Protein AF-A0A8X6Q7D6-F1 (afdb_monomer)

pLDDT: mean 84.22, std 13.88, range [38.28, 97.88]

Radius of gyration: 18.25 Å; Cα contacts (8 Å, |Δi|>4): 33; chains: 1; bounding box: 35×36×48 Å

InterPro domains:
  IPR000698 Arrestin [PTHR11792] (2-64)
  IPR014753 Arrestin, N-terminal [G3DSA:2.60.40.840] (1-72)
  IPR014756 Immunoglobulin E-set [SSF81296] (1-66)

Foldseek 3Di:
DPPDDDDPDDDDPVLVVCPVVVDDPDDDDDDDDDPPDDDWDFDDDPDDDDDDTHTDDDDDDDDDDDPVVVVVVVVD

Organism: Nephila pilipes (NCBI:txid299642)

Solvent-accessible surface area (backbone atoms only — not comparable to full-atom values): 5517 Å² total; per-residue (Å²): 80,85,85,68,70,88,67,93,67,82,77,51,74,66,52,54,52,47,35,70,72,66,38,91,88,48,60,76,78,86,84,86,78,63,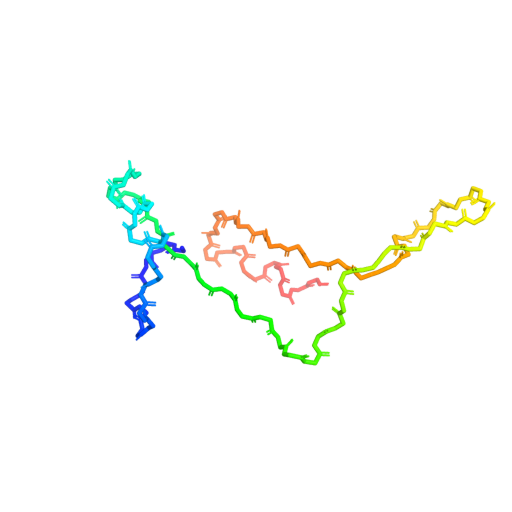91,83,55,79,71,76,42,76,61,80,71,96,56,97,73,92,72,78,83,51,64,44,78,86,83,88,84,87,76,94,80,56,85,76,59,60,60,67,68,73,76,112

Mean predicted aligned error: 8.32 Å

Secondary structure (DSSP, 8-state):
--S----SSPPPHHHHHHHHHH-TT---------TTSPPPEEPPPSS---SS-SEE----------TTHHHHHH--

Sequence (76 aa):
VYPSSKSPRPLTALQQHLLKKLGPDAHALTVSVSGHAPHSVGLKPARAYGGSPLGVTYDLKVFPGNATNLYNYLEN

Structure (mmCIF, N/CA/C/O backbone):
data_AF-A0A8X6Q7D6-F1
#
_entry.id   AF-A0A8X6Q7D6-F1
#
loop_
_atom_site.group_PDB
_atom_site.id
_atom_site.type_symbol
_atom_site.label_atom_id
_atom_site.label_alt_id
_atom_site.label_comp_id
_atom_site.label_asym_id
_atom_site.label_entity_id
_atom_site.label_seq_id
_atom_site.pdbx_PDB_ins_code
_atom_site.Cartn_x
_atom_site.Cartn_y
_atom_site.Cartn_z
_atom_site.occupancy
_atom_site.B_iso_or_equiv
_atom_site.auth_seq_id
_atom_site.auth_comp_id
_atom_site.auth_asym_id
_atom_site.auth_atom_id
_atom_site.pdbx_PDB_model_num
ATOM 1 N N . VAL A 1 1 ? -8.410 -5.242 7.697 1.00 69.62 1 VAL A N 1
ATOM 2 C CA . VAL A 1 1 ? -8.342 -6.726 7.734 1.00 69.62 1 VAL A CA 1
ATOM 3 C C . VAL A 1 1 ? -9.428 -7.214 8.674 1.00 69.62 1 VAL A C 1
ATOM 5 O O . VAL A 1 1 ? -9.551 -6.640 9.750 1.00 69.62 1 VAL A O 1
ATOM 8 N N . TYR A 1 2 ? -10.234 -8.189 8.256 1.00 84.06 2 TYR A N 1
ATOM 9 C CA . TYR A 1 2 ? -11.354 -8.723 9.035 1.00 84.06 2 TYR A CA 1
ATOM 10 C C . TYR A 1 2 ? -11.269 -10.260 9.091 1.00 84.06 2 TYR A C 1
ATOM 12 O O . TYR A 1 2 ? -10.945 -10.852 8.061 1.00 84.06 2 TYR A O 1
ATOM 20 N N . PRO A 1 3 ? -11.550 -10.900 10.243 1.00 80.25 3 PRO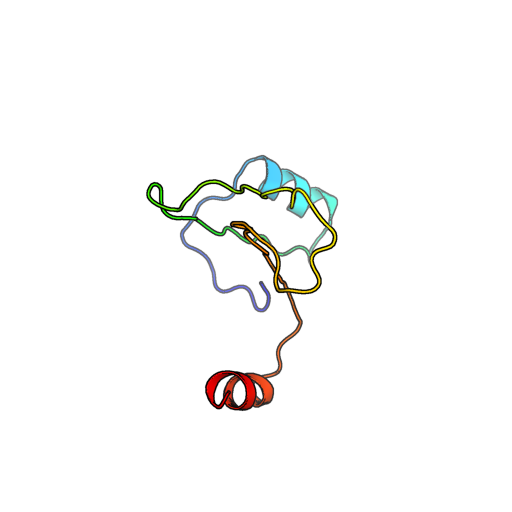 A N 1
ATOM 21 C CA . PRO A 1 3 ? -11.867 -10.287 11.537 1.00 80.25 3 PRO A CA 1
ATOM 22 C C . PRO A 1 3 ? -10.666 -9.528 12.124 1.00 80.25 3 PRO A C 1
ATOM 24 O O . PRO A 1 3 ? -9.521 -9.962 12.017 1.00 80.25 3 PRO A O 1
ATOM 27 N N . SER A 1 4 ? -10.915 -8.349 12.702 1.00 73.06 4 SER A N 1
ATOM 28 C CA . SER A 1 4 ? -9.840 -7.505 13.234 1.00 73.06 4 SER A CA 1
ATOM 29 C C . SER A 1 4 ? -9.378 -8.041 14.588 1.00 73.06 4 SER A C 1
ATOM 31 O O . 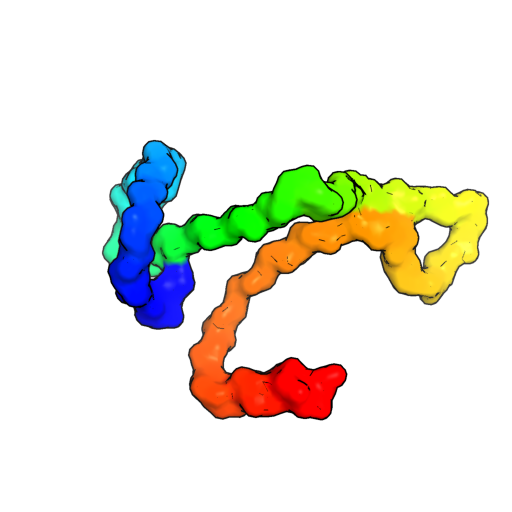SER A 1 4 ? -10.063 -7.859 15.594 1.00 73.06 4 SER A O 1
ATOM 33 N N . SER A 1 5 ? -8.188 -8.638 14.652 1.00 72.12 5 SER A N 1
ATOM 34 C CA . SER A 1 5 ? -7.481 -8.767 15.928 1.00 72.12 5 SER A CA 1
ATOM 35 C C . SER A 1 5 ? -7.094 -7.365 16.415 1.00 72.12 5 SER A C 1
ATOM 37 O O . SER A 1 5 ? -6.799 -6.473 15.612 1.00 72.12 5 SER A O 1
ATOM 39 N N . LYS A 1 6 ? -7.170 -7.110 17.727 1.00 66.19 6 LYS A N 1
ATOM 40 C CA . LYS A 1 6 ? -6.798 -5.799 18.280 1.00 66.19 6 LYS A CA 1
ATOM 41 C C . LYS A 1 6 ? -5.314 -5.557 17.996 1.00 66.19 6 LYS A C 1
ATOM 43 O O . LYS A 1 6 ? -4.459 -6.219 18.577 1.00 66.19 6 LYS A O 1
ATOM 48 N N . SER A 1 7 ? -5.009 -4.631 17.088 1.00 70.00 7 SER A N 1
ATOM 49 C CA . SER A 1 7 ? -3.628 -4.231 16.825 1.00 70.00 7 SER A CA 1
ATOM 50 C C . SER A 1 7 ? -3.133 -3.345 17.971 1.00 70.00 7 SER A C 1
ATOM 52 O O . SER A 1 7 ? -3.841 -2.410 18.344 1.00 70.00 7 SER A O 1
ATOM 54 N N . PRO A 1 8 ? -1.923 -3.571 18.507 1.00 72.56 8 PRO A N 1
ATOM 55 C CA . PRO A 1 8 ? -1.339 -2.691 19.516 1.00 72.56 8 PRO A CA 1
ATOM 56 C C . PRO A 1 8 ? -0.893 -1.334 18.942 1.00 72.56 8 PRO A C 1
ATOM 58 O O . PRO A 1 8 ? -0.456 -0.469 19.697 1.00 72.56 8 PRO A O 1
ATOM 61 N N . ARG A 1 9 ? -0.959 -1.127 17.617 1.00 82.69 9 ARG A N 1
ATOM 62 C CA . ARG A 1 9 ? -0.511 0.123 16.990 1.00 82.69 9 ARG A CA 1
ATOM 63 C C . ARG A 1 9 ? -1.583 1.214 17.073 1.00 82.69 9 ARG A C 1
ATOM 65 O O . ARG A 1 9 ? -2.744 0.942 16.764 1.00 82.69 9 ARG A O 1
ATOM 72 N N . PRO A 1 10 ? -1.197 2.459 17.407 1.00 90.62 10 PRO A N 1
ATOM 73 C CA . PRO A 1 10 ? -2.121 3.581 17.383 1.00 90.62 10 PRO A CA 1
ATOM 74 C C . PRO A 1 10 ? -2.587 3.869 15.953 1.00 90.62 10 PRO A C 1
ATOM 76 O O . PRO A 1 10 ? -1.825 3.752 14.990 1.00 90.62 10 PRO A O 1
ATOM 79 N N . LEU A 1 11 ? -3.849 4.272 15.828 1.00 92.81 11 LEU A N 1
ATOM 80 C CA . LEU A 1 11 ? -4.424 4.700 14.557 1.00 92.81 11 LEU A CA 1
ATOM 81 C C . LEU A 1 11 ? -3.881 6.071 14.158 1.00 92.81 11 LEU A C 1
ATOM 83 O O . LEU A 1 11 ? -3.785 6.978 14.986 1.00 92.81 11 LEU A O 1
ATOM 87 N N . THR A 1 12 ? -3.608 6.244 12.869 1.00 95.31 12 THR A N 1
ATOM 88 C CA . THR A 1 12 ? -3.308 7.564 12.301 1.00 95.31 12 THR A CA 1
ATOM 89 C C . THR A 1 12 ? -4.554 8.454 12.315 1.00 95.31 12 THR A C 1
ATOM 91 O O . THR A 1 12 ? -5.682 7.957 12.267 1.00 95.31 12 THR A O 1
ATOM 94 N N . ALA A 1 13 ? -4.375 9.778 12.311 1.00 96.94 13 ALA A N 1
ATOM 95 C CA . ALA A 1 13 ? -5.496 10.721 12.242 1.00 96.94 13 ALA A CA 1
ATOM 96 C C . ALA A 1 13 ? -6.397 10.467 11.016 1.00 96.94 13 ALA A C 1
ATOM 98 O O . ALA A 1 13 ? -7.621 10.520 11.117 1.00 96.94 13 ALA A O 1
ATOM 99 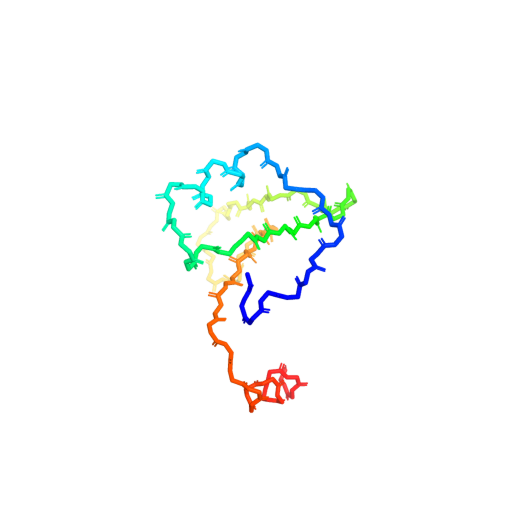N N . LEU A 1 14 ? -5.805 10.116 9.866 1.00 97.12 14 LEU A N 1
ATOM 100 C CA . LEU A 1 14 ? -6.557 9.748 8.664 1.00 97.12 14 LEU A CA 1
ATOM 101 C C . LEU A 1 14 ? -7.405 8.492 8.888 1.00 97.12 14 LEU A C 1
ATOM 103 O O . LEU A 1 14 ? -8.592 8.501 8.577 1.00 97.12 14 LEU A O 1
ATOM 107 N N . GLN A 1 15 ? -6.825 7.431 9.453 1.00 95.50 15 GLN A N 1
ATOM 108 C CA . GLN A 1 15 ? -7.569 6.207 9.760 1.00 95.50 15 GLN A CA 1
ATOM 109 C C . GLN A 1 15 ? -8.725 6.493 10.724 1.00 95.50 15 GLN A C 1
ATOM 111 O O . GLN A 1 15 ? -9.832 6.029 10.485 1.00 95.50 15 GLN A O 1
ATOM 116 N N . GLN A 1 16 ? -8.515 7.305 11.764 1.00 95.69 16 GLN A N 1
ATOM 117 C CA . GLN A 1 16 ? -9.582 7.695 12.694 1.00 95.69 16 GLN A CA 1
ATOM 118 C C . GLN A 1 16 ? -10.729 8.432 11.988 1.00 95.69 16 GLN A C 1
ATOM 120 O O . GLN A 1 16 ? -11.897 8.126 12.229 1.00 95.69 16 GLN A O 1
ATOM 125 N N . HIS A 1 17 ? -10.414 9.380 11.101 1.00 97.56 17 HIS A N 1
ATOM 126 C CA . HIS A 1 17 ? -11.425 10.089 10.317 1.00 97.56 17 HIS A CA 1
ATOM 127 C C . HIS A 1 17 ? -12.165 9.162 9.348 1.00 97.56 17 HIS A C 1
ATOM 129 O O . HIS A 1 17 ? -13.388 9.243 9.248 1.00 97.56 17 HIS A O 1
ATOM 135 N N . LEU A 1 18 ? -11.455 8.259 8.666 1.00 97.25 18 LEU A N 1
ATOM 136 C CA . LEU A 1 18 ? -12.064 7.303 7.741 1.00 97.25 18 LEU A CA 1
ATOM 137 C C . LEU A 1 18 ? -12.973 6.308 8.462 1.00 97.25 18 LEU A C 1
ATOM 139 O O . LEU A 1 18 ? -14.074 6.070 7.987 1.00 97.25 18 LEU A O 1
ATOM 143 N N . LEU A 1 19 ? -12.571 5.789 9.624 1.00 95.00 19 LEU A N 1
ATOM 144 C CA . LEU A 1 19 ? -13.417 4.900 10.427 1.00 95.00 19 LEU A CA 1
ATOM 145 C C . LEU A 1 19 ? -14.722 5.591 10.843 1.00 95.00 19 LEU A C 1
ATOM 147 O O . LEU A 1 19 ? -15.797 5.025 10.682 1.00 95.00 19 LEU A O 1
ATOM 151 N N . LYS A 1 20 ? -14.648 6.847 11.305 1.00 96.19 20 LYS A N 1
ATOM 152 C CA . LYS A 1 20 ? 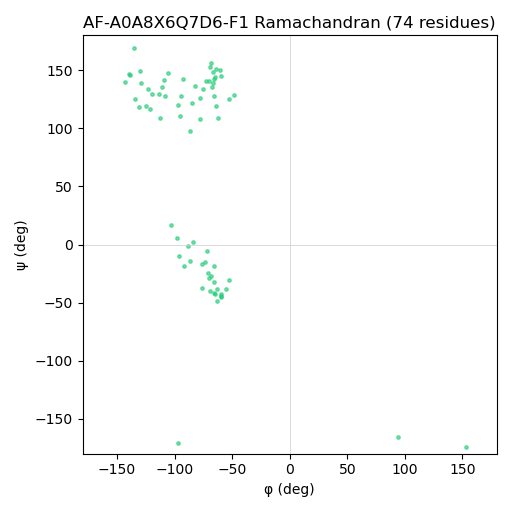-15.845 7.633 11.652 1.00 96.19 20 LYS A CA 1
ATOM 153 C C . LYS A 1 20 ? -16.743 7.896 10.442 1.00 96.19 20 LYS A C 1
ATOM 155 O O . LYS A 1 20 ? -17.960 7.879 10.576 1.00 96.19 20 LYS A O 1
ATOM 160 N N . LYS A 1 21 ? -16.147 8.159 9.275 1.00 97.88 21 LYS A N 1
ATOM 161 C CA . LYS A 1 21 ? -16.873 8.494 8.043 1.00 97.88 21 LYS A CA 1
ATOM 162 C C . LYS A 1 21 ? -17.518 7.275 7.377 1.00 97.88 21 LYS A C 1
ATOM 164 O O . LYS A 1 21 ? -18.589 7.411 6.801 1.00 97.88 21 LYS A O 1
ATOM 169 N N . LEU A 1 22 ? -16.847 6.125 7.401 1.00 96.69 22 LEU A N 1
ATOM 170 C CA . LEU A 1 22 ? -17.255 4.915 6.680 1.00 96.69 22 LEU A CA 1
ATOM 171 C C . LEU A 1 22 ? -18.143 3.982 7.519 1.00 96.69 22 LEU A C 1
ATOM 173 O O . LEU A 1 22 ? -18.850 3.161 6.945 1.00 96.69 22 LEU A O 1
ATOM 177 N N . GLY A 1 23 ? -18.149 4.126 8.848 1.00 94.44 23 GLY A N 1
ATOM 178 C CA . GLY A 1 23 ? -19.055 3.395 9.734 1.00 94.44 23 GLY A CA 1
ATOM 179 C C . GLY A 1 23 ? -18.472 2.091 10.304 1.00 94.44 23 GLY A C 1
ATOM 180 O O . GLY A 1 23 ? -17.256 1.889 10.280 1.00 94.44 23 GLY A O 1
ATOM 181 N N . PRO A 1 24 ? -19.324 1.220 10.877 1.00 91.69 24 PRO A N 1
ATOM 182 C CA . PRO A 1 24 ? -18.895 0.095 11.716 1.00 91.69 24 PRO A CA 1
ATOM 183 C C . PRO A 1 24 ? -18.145 -1.017 10.966 1.00 91.69 24 PRO A C 1
ATOM 185 O O . PRO A 1 24 ? -17.297 -1.672 11.569 1.00 91.69 24 PRO A O 1
ATOM 188 N N . ASP A 1 25 ? -18.394 -1.191 9.666 1.00 91.38 25 ASP A N 1
ATOM 189 C CA . ASP A 1 25 ? -17.733 -2.213 8.833 1.00 91.38 25 ASP A CA 1
ATOM 190 C C . ASP A 1 25 ? -16.367 -1.754 8.287 1.00 91.38 25 ASP A C 1
ATOM 192 O O . ASP A 1 25 ? -15.695 -2.456 7.527 1.00 91.38 25 ASP A O 1
ATOM 196 N N . ALA A 1 26 ? -15.931 -0.546 8.649 1.00 92.56 26 ALA A N 1
ATOM 197 C CA . ALA A 1 26 ? -14.635 -0.033 8.249 1.00 92.56 26 ALA A CA 1
ATOM 198 C C . ALA A 1 26 ? -13.522 -0.653 9.108 1.00 92.56 26 ALA A C 1
ATOM 200 O O . ALA A 1 26 ? -13.508 -0.546 10.334 1.00 92.56 26 ALA A O 1
ATOM 201 N N . HIS A 1 27 ? -12.522 -1.248 8.453 1.00 91.75 27 HIS A N 1
ATOM 202 C CA . HIS A 1 27 ? -11.383 -1.867 9.131 1.00 91.75 27 HIS A CA 1
ATOM 203 C C . HIS A 1 27 ? -10.066 -1.239 8.691 1.00 91.75 27 HIS A C 1
ATOM 205 O O . HIS A 1 27 ? -9.652 -1.372 7.537 1.00 91.75 27 HIS A O 1
ATOM 211 N N . ALA A 1 28 ? -9.364 -0.611 9.633 1.00 91.12 28 ALA A N 1
ATOM 212 C CA . ALA A 1 28 ? -8.040 -0.062 9.382 1.00 91.12 28 ALA A CA 1
ATOM 213 C C . ALA A 1 28 ? -7.011 -1.172 9.097 1.00 91.12 28 ALA A C 1
ATOM 215 O O . ALA A 1 28 ? -7.093 -2.290 9.614 1.00 91.12 28 ALA A O 1
ATOM 216 N N . LEU A 1 29 ? -6.025 -0.845 8.266 1.00 90.56 29 LEU A N 1
ATOM 217 C CA . LEU A 1 29 ? -4.840 -1.660 8.029 1.00 90.56 29 LEU A CA 1
ATOM 218 C C . LEU A 1 29 ? -3.620 -0.743 7.928 1.00 90.56 29 LEU A C 1
ATOM 220 O O . LEU A 1 29 ? -3.724 0.382 7.436 1.00 90.56 29 LEU A O 1
ATOM 224 N N . THR A 1 30 ? -2.475 -1.243 8.380 1.00 91.19 30 THR A N 1
ATOM 225 C CA . THR A 1 30 ? -1.182 -0.564 8.277 1.00 91.19 30 THR A CA 1
ATOM 226 C C . THR A 1 30 ? -0.164 -1.582 7.784 1.00 91.19 30 THR A C 1
ATOM 228 O O . THR A 1 30 ? -0.006 -2.634 8.400 1.00 91.19 30 THR A O 1
ATOM 231 N N . VAL A 1 31 ? 0.528 -1.262 6.693 1.00 89.75 31 VAL A N 1
ATOM 232 C CA . VAL A 1 31 ? 1.622 -2.065 6.134 1.00 89.75 31 VAL A CA 1
ATOM 233 C C . VAL A 1 31 ? 2.875 -1.202 6.142 1.00 89.75 31 VAL A C 1
ATOM 235 O O . VAL A 1 31 ? 2.835 -0.055 5.704 1.00 89.75 31 VAL A O 1
ATOM 238 N N . SER A 1 32 ? 3.973 -1.731 6.677 1.00 91.44 32 SER A N 1
ATOM 239 C CA . SER A 1 32 ? 5.269 -1.055 6.685 1.00 91.44 32 SER A CA 1
ATOM 240 C C . SER A 1 32 ? 6.211 -1.734 5.706 1.00 91.44 32 SER A C 1
ATOM 242 O O . SER A 1 32 ? 6.429 -2.941 5.800 1.00 91.44 32 SER A O 1
ATOM 244 N N . VAL A 1 33 ? 6.796 -0.945 4.815 1.00 91.50 33 VAL A N 1
ATOM 245 C CA . VAL A 1 33 ? 7.875 -1.378 3.929 1.00 91.50 33 VAL A CA 1
ATOM 246 C C . VAL A 1 33 ? 9.212 -1.053 4.607 1.00 91.50 33 VAL A C 1
ATOM 248 O O . VAL A 1 33 ? 9.320 -0.041 5.300 1.00 91.50 33 VAL A O 1
ATOM 251 N N . SER A 1 34 ? 10.216 -1.923 4.459 1.00 94.00 34 SER A N 1
ATOM 252 C CA . SER A 1 34 ? 11.563 -1.682 4.999 1.00 94.00 34 SER A CA 1
ATOM 253 C C . SER A 1 34 ? 12.175 -0.405 4.415 1.00 94.00 34 SER A C 1
ATOM 255 O O . SER A 1 34 ? 12.002 -0.124 3.233 1.00 94.00 34 SER A O 1
ATOM 257 N N . GLY A 1 35 ? 12.960 0.326 5.212 1.00 94.50 35 GLY A N 1
ATOM 258 C CA . GLY A 1 35 ? 13.705 1.495 4.730 1.00 94.50 35 GLY A CA 1
ATOM 259 C C . GLY A 1 35 ? 14.795 1.161 3.702 1.00 94.50 35 GLY A C 1
ATOM 260 O O . GLY A 1 35 ? 15.222 2.036 2.961 1.00 94.50 35 GLY A O 1
ATOM 261 N N . HIS A 1 36 ? 15.221 -0.104 3.625 1.00 95.56 36 HIS A N 1
ATOM 262 C CA . HIS A 1 36 ? 16.159 -0.590 2.604 1.00 95.56 36 HIS A CA 1
ATOM 263 C C . HIS A 1 36 ? 15.466 -1.074 1.327 1.00 95.56 36 HIS A C 1
ATOM 265 O O . HIS A 1 36 ? 16.134 -1.533 0.401 1.00 95.56 36 HIS A O 1
ATOM 271 N N . ALA A 1 37 ? 14.134 -1.041 1.284 1.00 94.56 37 ALA A N 1
ATOM 272 C CA . ALA A 1 37 ? 13.403 -1.509 0.125 1.00 94.56 37 ALA A CA 1
ATOM 273 C C . ALA A 1 37 ? 13.659 -0.565 -1.069 1.00 94.56 37 ALA A C 1
ATOM 275 O O . ALA A 1 37 ? 13.651 0.657 -0.895 1.00 94.56 37 ALA A O 1
ATOM 276 N N . PRO A 1 38 ? 13.913 -1.099 -2.277 1.00 94.06 38 PRO A N 1
ATOM 277 C CA . PRO A 1 38 ? 14.162 -0.273 -3.453 1.00 94.06 38 PRO A CA 1
ATOM 278 C C . PRO A 1 38 ? 12.963 0.626 -3.761 1.00 94.06 38 PRO A C 1
ATOM 280 O O . PRO A 1 38 ? 11.819 0.260 -3.509 1.00 94.06 38 PRO A O 1
ATOM 283 N N . HIS A 1 39 ? 13.207 1.794 -4.342 1.00 93.38 39 HIS A N 1
ATOM 284 C CA . HIS A 1 39 ? 12.132 2.690 -4.763 1.00 93.38 39 HIS A CA 1
ATOM 285 C C . HIS A 1 39 ? 11.371 2.103 -5.957 1.00 93.38 39 HIS A C 1
ATOM 287 O O . HIS A 1 39 ? 11.945 1.373 -6.768 1.00 93.38 39 HIS A O 1
ATOM 293 N N . SER A 1 40 ? 10.093 2.462 -6.098 1.00 94.75 40 SER A N 1
ATOM 294 C CA . SER A 1 40 ? 9.327 2.122 -7.297 1.00 94.75 40 SER A CA 1
ATOM 295 C C . SER A 1 40 ? 9.933 2.816 -8.517 1.00 94.75 40 SER A C 1
ATOM 297 O O . SER A 1 40 ? 9.979 4.044 -8.579 1.00 94.75 4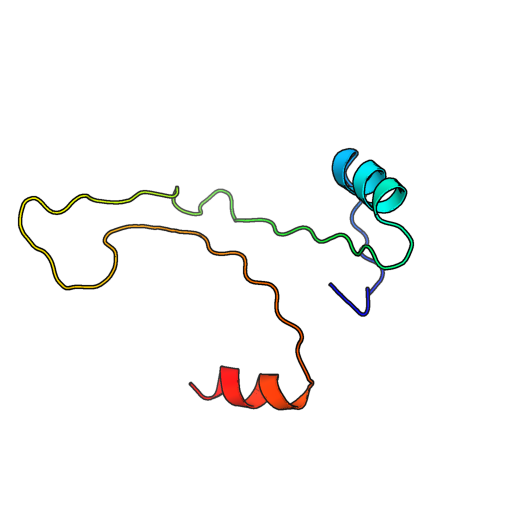0 SER A O 1
ATOM 299 N N . VAL A 1 41 ? 10.388 2.035 -9.491 1.00 94.31 41 VAL A N 1
ATOM 300 C CA . VAL A 1 41 ? 11.022 2.529 -10.719 1.00 94.31 41 VAL A CA 1
ATOM 301 C C . VAL A 1 41 ? 10.609 1.652 -11.888 1.00 94.31 41 VAL A C 1
ATOM 303 O O . VAL A 1 41 ? 10.539 0.437 -11.749 1.00 94.31 41 VAL A O 1
ATOM 306 N N . GLY A 1 42 ? 10.345 2.265 -13.039 1.00 92.56 42 GLY A N 1
ATOM 307 C CA . GLY A 1 42 ? 10.051 1.565 -14.286 1.00 92.56 42 GLY A CA 1
ATOM 308 C C . GLY A 1 42 ? 11.027 1.979 -15.381 1.00 92.56 42 GLY A C 1
ATOM 309 O O . GLY A 1 42 ? 11.277 3.168 -15.575 1.00 92.56 42 GLY A O 1
ATOM 310 N N . LEU A 1 43 ? 11.565 1.005 -16.108 1.00 89.31 43 LEU A N 1
ATOM 311 C CA . LEU A 1 43 ? 12.420 1.222 -17.266 1.00 89.31 43 LEU A CA 1
ATOM 312 C C . LEU A 1 43 ? 11.567 1.177 -18.529 1.00 89.31 43 LEU A C 1
ATOM 314 O O . LEU A 1 43 ? 10.834 0.218 -18.778 1.00 89.31 43 LEU A O 1
ATOM 318 N N . LYS A 1 44 ? 11.687 2.221 -19.350 1.00 88.25 44 LYS A N 1
ATOM 319 C CA . LYS A 1 44 ? 11.070 2.237 -20.674 1.00 88.25 44 LYS A CA 1
ATOM 320 C C . LYS A 1 44 ? 12.007 1.549 -21.667 1.00 88.25 44 LYS A C 1
ATOM 322 O O . LYS A 1 44 ? 13.146 1.994 -21.815 1.00 88.25 44 LYS A O 1
ATOM 327 N N . PRO A 1 45 ? 11.562 0.481 -22.343 1.00 85.69 45 PRO A N 1
ATOM 328 C CA . PRO A 1 45 ? 12.392 -0.196 -23.322 1.00 85.69 45 PRO A CA 1
ATOM 329 C C . PRO A 1 45 ? 12.573 0.698 -24.555 1.00 85.69 45 PRO A C 1
ATOM 331 O O . PRO A 1 45 ? 11.641 1.363 -25.004 1.00 85.69 45 PRO A O 1
ATOM 334 N N . ALA A 1 46 ? 13.781 0.711 -25.120 1.00 86.56 46 ALA A N 1
ATOM 335 C CA . ALA A 1 46 ? 14.097 1.525 -26.298 1.00 86.56 46 ALA A CA 1
ATOM 336 C C . ALA A 1 46 ? 13.495 0.970 -27.608 1.00 86.56 46 ALA A C 1
ATOM 338 O O . ALA A 1 46 ? 13.468 1.656 -28.626 1.00 86.56 46 ALA A O 1
ATOM 339 N N . ARG A 1 47 ? 13.045 -0.289 -27.598 1.00 88.62 47 ARG A N 1
ATOM 340 C CA . ARG A 1 47 ? 12.391 -0.995 -28.710 1.00 88.62 47 ARG A CA 1
ATOM 341 C C . ARG A 1 47 ? 11.174 -1.749 -28.178 1.00 88.62 47 ARG A C 1
ATOM 343 O O . ARG A 1 47 ? 11.024 -1.882 -26.964 1.00 88.62 47 ARG A O 1
ATOM 350 N N . ALA A 1 48 ? 10.330 -2.263 -29.075 1.00 84.69 48 ALA A N 1
ATOM 351 C CA . ALA A 1 48 ? 9.223 -3.133 -28.689 1.00 84.69 48 ALA A CA 1
ATOM 352 C C . ALA A 1 48 ? 9.743 -4.300 -27.832 1.00 84.69 48 ALA A C 1
ATOM 354 O O . ALA A 1 48 ? 10.669 -5.009 -28.225 1.00 84.69 48 ALA A O 1
ATOM 355 N N . TYR A 1 49 ? 9.167 -4.455 -26.645 1.00 83.00 49 TYR A N 1
ATOM 356 C CA . TYR A 1 49 ? 9.584 -5.423 -25.642 1.00 83.00 49 TYR A CA 1
ATOM 357 C C . TYR A 1 49 ? 8.347 -6.183 -25.168 1.00 83.00 49 TYR A C 1
ATOM 359 O O . TYR A 1 49 ? 7.406 -5.575 -24.666 1.00 83.00 49 TYR A O 1
ATOM 367 N N . GLY A 1 50 ? 8.344 -7.500 -25.377 1.00 84.19 50 GLY A N 1
ATOM 368 C CA . GLY A 1 50 ? 7.230 -8.392 -25.037 1.00 84.19 50 GLY A CA 1
ATOM 369 C C . GLY A 1 50 ? 7.449 -9.214 -23.764 1.00 84.19 50 GLY A C 1
ATOM 370 O O . GLY A 1 50 ? 6.797 -10.237 -23.598 1.00 84.19 50 GLY A O 1
ATOM 371 N N . GLY A 1 51 ? 8.411 -8.832 -22.919 1.00 84.94 51 GLY A N 1
ATOM 372 C CA . GLY A 1 51 ? 8.730 -9.546 -21.680 1.00 84.94 51 GLY A CA 1
ATOM 373 C C . GLY A 1 51 ? 8.069 -8.947 -20.435 1.00 84.94 51 GLY A C 1
ATOM 374 O O . GLY A 1 51 ? 7.230 -8.049 -20.517 1.00 84.94 51 GLY A O 1
ATOM 375 N N . SER A 1 52 ? 8.484 -9.442 -19.267 1.00 81.81 52 SER A N 1
ATOM 376 C CA . SER A 1 52 ? 7.999 -8.999 -17.954 1.00 81.81 52 SER A CA 1
ATOM 377 C C . SER A 1 52 ? 8.339 -7.532 -17.654 1.00 81.81 52 SER A C 1
ATOM 379 O O . SER A 1 52 ? 9.374 -7.048 -18.108 1.00 81.81 52 SER A O 1
ATOM 381 N N . PRO A 1 53 ? 7.532 -6.820 -16.845 1.00 81.00 53 PRO A N 1
ATOM 382 C CA . PRO A 1 53 ? 7.779 -5.422 -16.505 1.00 81.00 53 PRO A CA 1
ATOM 383 C C . PRO A 1 53 ? 9.222 -5.165 -16.064 1.00 81.00 53 PRO A C 1
ATOM 385 O O . PRO A 1 53 ? 9.753 -5.834 -15.178 1.00 81.00 53 PRO A O 1
ATOM 388 N N . LEU A 1 54 ? 9.852 -4.171 -16.682 1.00 88.12 54 LEU A N 1
ATOM 389 C CA . LEU A 1 54 ? 11.208 -3.774 -16.340 1.00 88.12 54 LEU A CA 1
ATOM 390 C C . LEU A 1 54 ? 11.136 -2.768 -15.196 1.00 88.12 54 LEU A C 1
ATOM 392 O O . LEU A 1 54 ? 10.883 -1.588 -15.430 1.00 88.12 54 LEU A O 1
ATOM 396 N N . GLY A 1 55 ? 11.320 -3.216 -13.958 1.00 91.31 55 GLY A N 1
ATOM 397 C CA . GLY A 1 55 ? 11.281 -2.309 -12.820 1.00 91.31 55 GLY A CA 1
ATOM 398 C C . GLY A 1 55 ? 10.878 -2.945 -11.502 1.00 91.31 55 GLY A C 1
ATOM 399 O O . GLY A 1 55 ? 10.683 -4.151 -11.395 1.00 91.31 55 GLY A O 1
ATOM 400 N N . VAL A 1 56 ? 10.738 -2.085 -10.500 1.00 93.06 56 VAL A N 1
ATOM 401 C CA . VAL A 1 56 ? 10.274 -2.416 -9.155 1.00 93.06 56 VAL A CA 1
ATOM 402 C C . VAL A 1 56 ? 8.934 -1.731 -8.933 1.00 93.06 56 VAL A C 1
ATOM 404 O O . VAL A 1 56 ? 8.802 -0.524 -9.138 1.00 93.06 56 VAL A O 1
ATOM 407 N N . 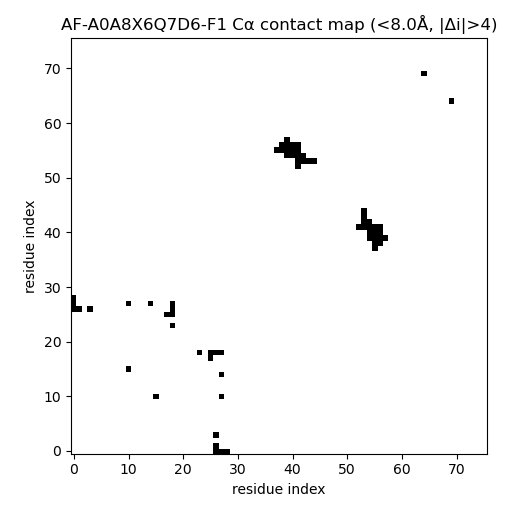THR A 1 57 ? 7.945 -2.497 -8.489 1.00 92.94 57 THR A N 1
ATOM 408 C CA . THR A 1 57 ? 6.618 -2.009 -8.099 1.00 92.94 57 THR A CA 1
ATOM 409 C C . THR A 1 57 ? 6.163 -2.725 -6.831 1.00 92.94 57 THR A C 1
ATOM 411 O O . THR A 1 57 ? 6.503 -3.887 -6.615 1.00 92.94 57 THR A O 1
ATOM 414 N N . TYR A 1 58 ? 5.425 -2.017 -5.974 1.00 93.00 58 TYR A N 1
ATOM 415 C CA . TYR A 1 58 ? 4.833 -2.572 -4.756 1.00 93.00 58 TYR A CA 1
ATOM 416 C C . TYR A 1 58 ? 3.321 -2.589 -4.908 1.00 93.00 58 TYR A C 1
ATOM 418 O O . TYR A 1 58 ? 2.678 -1.541 -4.852 1.00 93.00 58 TYR A O 1
ATOM 426 N N . ASP A 1 59 ? 2.763 -3.784 -5.056 1.00 92.75 59 ASP A N 1
ATOM 427 C CA . ASP A 1 59 ? 1.322 -3.978 -5.128 1.00 92.75 59 ASP A CA 1
ATOM 428 C C . ASP A 1 59 ? 0.775 -4.375 -3.757 1.00 92.75 59 ASP A C 1
ATOM 430 O O . ASP A 1 59 ? 1.120 -5.426 -3.215 1.00 92.75 59 ASP A O 1
ATOM 434 N N . LEU A 1 60 ? -0.132 -3.563 -3.208 1.00 92.31 60 LEU A N 1
ATOM 435 C CA . LEU A 1 60 ? -0.933 -3.951 -2.050 1.00 92.31 60 LEU A CA 1
ATOM 436 C C . LEU A 1 60 ? -2.272 -4.503 -2.533 1.00 92.31 60 LEU A C 1
ATOM 438 O O . LEU A 1 60 ? -3.123 -3.754 -3.012 1.00 92.31 60 LEU A O 1
ATOM 442 N N . LYS A 1 61 ? -2.472 -5.811 -2.373 1.00 90.06 61 LYS A N 1
ATOM 443 C CA . LYS A 1 61 ? -3.716 -6.482 -2.752 1.00 90.06 61 LYS A CA 1
ATOM 444 C C . LYS A 1 61 ? -4.476 -6.945 -1.513 1.00 90.06 61 LYS A C 1
ATOM 446 O O . LYS A 1 61 ? -3.888 -7.500 -0.588 1.00 90.06 61 LYS A O 1
ATOM 451 N N . VAL A 1 62 ? -5.785 -6.710 -1.500 1.00 89.44 62 VAL A N 1
ATOM 452 C CA . VAL A 1 62 ? -6.687 -7.114 -0.416 1.00 89.44 62 VAL A CA 1
ATOM 453 C C . VAL A 1 62 ? -7.800 -7.949 -1.026 1.00 89.44 62 VAL A C 1
ATOM 455 O O . VAL A 1 62 ? -8.541 -7.463 -1.876 1.00 89.44 62 VAL A O 1
ATOM 458 N N . PHE A 1 63 ? -7.913 -9.197 -0.584 1.00 87.69 63 PHE A N 1
ATOM 459 C CA . PHE A 1 63 ? -8.919 -10.139 -1.060 1.00 87.69 63 PHE A CA 1
ATOM 460 C C . PHE A 1 63 ? -9.638 -10.783 0.128 1.00 87.69 63 PHE A C 1
ATOM 462 O O . PHE A 1 63 ? -9.017 -10.972 1.179 1.00 87.69 63 PHE A O 1
ATOM 469 N N . PRO A 1 64 ? -10.921 -11.148 -0.014 1.00 86.62 64 PRO A N 1
ATOM 470 C CA . PRO A 1 64 ? -11.560 -12.042 0.938 1.00 86.62 64 PRO A CA 1
ATOM 471 C C . PRO A 1 64 ? -10.900 -13.426 0.850 1.00 86.62 64 PRO A C 1
ATOM 473 O O . PRO A 1 64 ? -10.777 -13.999 -0.231 1.00 86.62 64 PRO A O 1
ATOM 476 N N . GLY A 1 65 ? -10.461 -13.959 1.987 1.00 77.69 65 GLY A N 1
ATOM 477 C CA . GLY A 1 65 ? -9.904 -15.306 2.091 1.00 77.69 65 GLY A CA 1
ATOM 478 C C . GLY A 1 65 ? -10.860 -16.238 2.829 1.00 77.69 65 GLY A C 1
ATOM 479 O O . GLY A 1 65 ? -11.474 -15.837 3.814 1.00 77.69 65 GLY A O 1
ATOM 480 N N . ASN A 1 66 ? -10.953 -17.488 2.376 1.00 75.19 66 ASN A N 1
ATOM 481 C CA . ASN A 1 66 ? -11.476 -18.597 3.175 1.00 75.19 66 ASN A CA 1
ATOM 482 C C . ASN A 1 66 ? -10.285 -19.470 3.607 1.00 75.19 66 ASN A C 1
ATOM 484 O O . ASN A 1 66 ? -9.319 -19.578 2.850 1.00 75.19 66 ASN A O 1
ATOM 488 N N . ALA A 1 67 ? -10.339 -20.094 4.787 1.00 65.31 67 ALA A N 1
ATOM 489 C CA . ALA A 1 67 ? -9.234 -20.876 5.357 1.00 65.31 67 ALA A CA 1
ATOM 490 C C . ALA A 1 67 ? -8.692 -21.953 4.392 1.00 65.31 67 ALA A C 1
ATOM 492 O O . ALA A 1 67 ? -7.497 -22.230 4.378 1.00 65.31 67 ALA A O 1
ATOM 493 N N . THR A 1 68 ? -9.546 -22.494 3.520 1.00 61.81 68 THR A N 1
ATOM 494 C CA . THR A 1 68 ? -9.190 -23.492 2.498 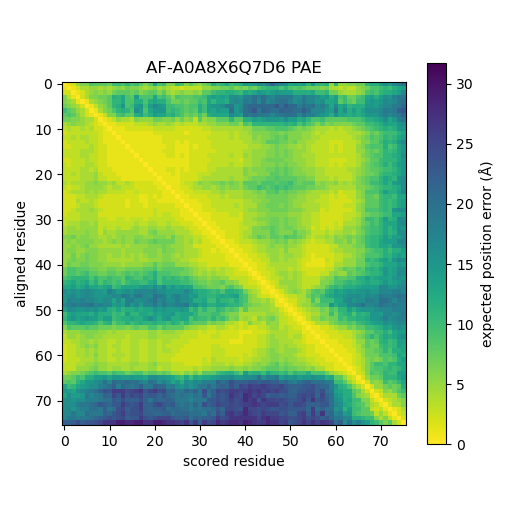1.00 61.81 68 THR A CA 1
ATOM 495 C C . THR A 1 68 ? -8.248 -22.961 1.407 1.00 61.81 68 THR A C 1
ATOM 497 O O . THR A 1 68 ? -7.416 -23.708 0.907 1.00 61.81 68 THR A O 1
ATOM 500 N N . ASN A 1 69 ? -8.324 -21.674 1.045 1.00 56.16 69 ASN A N 1
ATOM 501 C CA . ASN A 1 69 ? -7.528 -21.103 -0.054 1.00 56.16 69 ASN A CA 1
ATOM 502 C C . ASN A 1 69 ? -6.058 -20.845 0.310 1.00 56.16 69 ASN A C 1
ATOM 504 O O . ASN A 1 69 ? -5.236 -20.677 -0.586 1.00 56.16 69 ASN A O 1
ATOM 508 N N . LEU A 1 70 ? -5.714 -20.819 1.601 1.00 55.62 70 LEU A N 1
ATOM 509 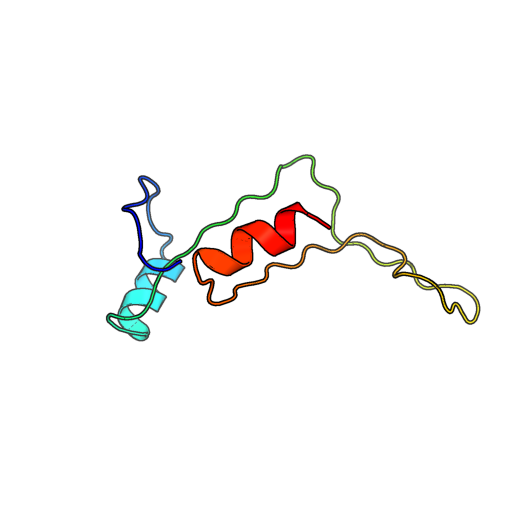C CA . LEU A 1 70 ? -4.335 -20.593 2.040 1.00 55.62 70 LEU A CA 1
ATOM 510 C C . LEU A 1 70 ? -3.421 -21.786 1.731 1.00 55.62 70 LEU A C 1
ATOM 512 O O . LEU A 1 70 ? -2.243 -21.576 1.473 1.00 55.62 70 LEU A O 1
ATOM 516 N N . TYR A 1 71 ? -3.955 -23.011 1.687 1.00 52.78 71 TYR A N 1
ATOM 517 C CA . TYR A 1 71 ? -3.175 -24.198 1.320 1.00 52.78 71 TYR A CA 1
ATOM 518 C C . TYR A 1 71 ? -2.779 -24.193 -0.165 1.00 52.78 71 TYR A C 1
ATOM 520 O O . TYR A 1 71 ? -1.625 -24.441 -0.490 1.00 52.78 71 TYR A O 1
ATOM 528 N N . ASN A 1 72 ? -3.682 -23.776 -1.058 1.00 55.91 72 ASN A N 1
ATOM 529 C CA . ASN A 1 72 ? -3.424 -23.768 -2.505 1.00 55.91 72 ASN A CA 1
ATOM 530 C C . ASN A 1 72 ? -2.416 -22.691 -2.955 1.00 55.91 72 ASN A C 1
ATOM 532 O O . ASN A 1 72 ? -1.796 -22.828 -4.008 1.00 55.91 72 ASN A O 1
ATOM 536 N N . TYR A 1 73 ? -2.262 -21.607 -2.184 1.00 53.62 73 TYR A N 1
ATOM 537 C CA . TYR A 1 73 ? -1.325 -20.518 -2.500 1.00 53.62 73 TYR A CA 1
ATOM 538 C C . TYR A 1 73 ? 0.099 -20.780 -1.978 1.00 53.62 73 TYR A C 1
ATOM 540 O O . TYR A 1 73 ? 1.021 -20.076 -2.365 1.00 53.62 73 TYR A O 1
ATOM 548 N N . LEU A 1 74 ? 0.282 -21.761 -1.087 1.00 54.81 74 LEU A N 1
ATOM 549 C CA . LEU A 1 74 ? 1.595 -22.165 -0.567 1.00 54.81 74 LEU A CA 1
ATOM 550 C C . LEU A 1 74 ? 2.191 -23.369 -1.320 1.00 54.81 74 LEU A C 1
ATOM 552 O O . LEU A 1 74 ? 3.357 -23.691 -1.113 1.00 54.81 74 LEU A O 1
ATOM 556 N N . GLU A 1 75 ? 1.401 -24.024 -2.177 1.00 48.31 75 GLU A N 1
ATOM 557 C CA . GLU A 1 75 ? 1.817 -25.157 -3.020 1.00 48.31 75 GLU A CA 1
ATOM 558 C C . GLU A 1 75 ? 2.186 -24.763 -4.467 1.00 48.31 75 GLU A C 1
ATOM 560 O O . GLU A 1 75 ? 2.485 -25.638 -5.277 1.00 48.31 75 GLU A O 1
ATOM 565 N N . ASN A 1 76 ? 2.206 -23.467 -4.798 1.00 38.28 76 ASN A N 1
ATOM 566 C CA . ASN A 1 76 ? 2.690 -22.930 -6.081 1.00 38.28 76 ASN A CA 1
ATOM 567 C C . ASN A 1 76 ? 3.702 -21.803 -5.854 1.00 38.28 76 ASN A C 1
ATOM 569 O O . ASN A 1 76 ? 4.462 -21.508 -6.804 1.00 38.28 76 ASN A O 1
#